Protein AF-A0A7S3JAK2-F1 (afdb_monomer_lite)

InterPro domains:
  IPR013120 Fatty acyl-CoA reductase-like, NAD-binding domain [PF07993] (62-115)
  IPR036291 NAD(P)-binding domain superfamily [SSF51735] (3-115)
  IPR051207 Mitochondrial Complex I NDUFA9 Subunit [PTHR12126] (1-115)

pLDDT: mean 93.94, std 6.15, range [53.53, 98.81]

Structure (mmCIF, N/CA/C/O backbone):
data_AF-A0A7S3JAK2-F1
#
_entry.id   AF-A0A7S3JAK2-F1
#
loop_
_atom_site.group_PDB
_atom_site.id
_atom_site.type_symbol
_atom_site.label_atom_id
_atom_site.label_alt_id
_atom_site.label_comp_id
_atom_site.label_asym_id
_atom_site.label_entity_id
_atom_site.label_seq_id
_atom_site.pdbx_PDB_ins_code
_atom_site.Cartn_x
_atom_site.Cartn_y
_atom_site.Cartn_z
_atom_site.occupancy
_atom_site.B_iso_or_equiv
_atom_site.auth_seq_id
_atom_site.auth_comp_id
_atom_site.auth_asym_id
_atom_site.auth_atom_id
_atom_site.pdbx_PDB_model_num
ATOM 1 N N . LEU A 1 1 ? -21.808 -21.302 1.554 1.00 53.53 1 LEU A N 1
ATOM 2 C CA . LEU A 1 1 ? -20.995 -20.324 0.795 1.00 53.53 1 LEU A CA 1
ATOM 3 C C . LEU A 1 1 ? -21.587 -18.944 1.064 1.00 53.53 1 LEU A C 1
ATOM 5 O O . LEU A 1 1 ? -22.550 -18.586 0.409 1.00 53.53 1 LEU A O 1
ATOM 9 N N . GLY A 1 2 ? -21.134 -18.245 2.106 1.00 77.00 2 GLY A N 1
ATOM 10 C CA . GLY A 1 2 ? -21.756 -16.980 2.547 1.00 77.00 2 GLY A CA 1
ATOM 11 C C . GLY A 1 2 ? -20.791 -16.011 3.233 1.00 77.00 2 GLY A C 1
ATOM 12 O O . GLY A 1 2 ? -21.220 -15.082 3.898 1.00 77.00 2 GLY A O 1
ATOM 13 N N . ASN A 1 3 ? -19.487 -16.251 3.108 1.00 89.94 3 ASN A N 1
ATOM 14 C CA . ASN A 1 3 ? -18.413 -15.505 3.766 1.00 89.94 3 ASN A CA 1
ATOM 15 C C . ASN A 1 3 ? -17.509 -14.763 2.766 1.00 89.94 3 ASN A C 1
ATOM 17 O O . ASN A 1 3 ? -16.431 -14.313 3.138 1.00 89.94 3 ASN A O 1
ATOM 21 N N . ILE A 1 4 ? -17.921 -14.684 1.497 1.00 92.38 4 ILE A N 1
ATOM 22 C CA . ILE A 1 4 ? -17.204 -13.978 0.434 1.00 92.38 4 ILE A CA 1
ATOM 23 C C . ILE A 1 4 ? -18.209 -13.068 -0.261 1.00 92.38 4 ILE A C 1
ATOM 25 O O . ILE A 1 4 ? -19.242 -13.536 -0.740 1.00 92.38 4 ILE A O 1
ATOM 29 N N . VAL A 1 5 ? -17.883 -11.781 -0.319 1.00 90.88 5 VAL A N 1
ATOM 30 C CA . VAL A 1 5 ? -18.645 -10.762 -1.039 1.00 90.88 5 VAL A CA 1
ATOM 31 C C . VAL A 1 5 ? -17.693 -10.104 -2.026 1.00 90.88 5 VAL A C 1
ATOM 33 O O . VAL A 1 5 ? -16.592 -9.703 -1.655 1.00 90.88 5 VAL A O 1
ATOM 36 N N . ALA A 1 6 ? -18.097 -10.035 -3.292 1.00 93.00 6 ALA A N 1
ATOM 37 C CA . ALA A 1 6 ? -17.359 -9.303 -4.310 1.00 93.00 6 ALA A CA 1
ATOM 38 C C . ALA A 1 6 ? -17.890 -7.871 -4.372 1.00 93.00 6 ALA A C 1
ATOM 40 O O . ALA A 1 6 ? -19.090 -7.660 -4.543 1.00 93.00 6 ALA A O 1
ATOM 41 N N . VAL A 1 7 ? -16.988 -6.904 -4.257 1.00 92.62 7 VAL A N 1
ATOM 42 C CA . VAL A 1 7 ? -17.299 -5.474 -4.321 1.00 92.62 7 VAL A CA 1
ATOM 43 C C . VAL A 1 7 ? -16.585 -4.914 -5.541 1.00 92.62 7 VAL A C 1
ATOM 45 O O . VAL A 1 7 ? -15.403 -5.185 -5.762 1.00 92.62 7 VAL A O 1
ATOM 48 N N . LYS A 1 8 ? -17.311 -4.172 -6.377 1.00 94.00 8 LYS A N 1
ATOM 49 C CA . LYS A 1 8 ? -16.713 -3.486 -7.522 1.00 94.00 8 LYS A CA 1
ATOM 50 C C . LYS A 1 8 ? -15.999 -2.236 -7.014 1.00 94.00 8 LYS A C 1
ATOM 52 O O . LYS A 1 8 ? -16.619 -1.434 -6.332 1.00 94.00 8 LYS A O 1
ATOM 57 N N . GLY A 1 9 ? -14.741 -2.050 -7.399 1.00 92.31 9 GLY A N 1
ATOM 58 C CA . GLY A 1 9 ? -13.936 -0.919 -6.952 1.00 92.31 9 GLY A CA 1
ATOM 59 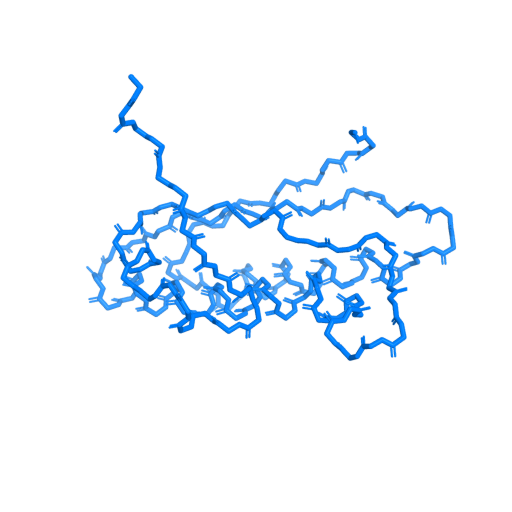C C . GLY A 1 9 ? -12.814 -0.556 -7.916 1.00 92.31 9 GLY A C 1
ATOM 60 O O . GLY A 1 9 ? -12.442 -1.354 -8.779 1.00 92.31 9 GLY A O 1
ATOM 61 N N . ASN A 1 10 ? -12.281 0.651 -7.753 1.00 93.56 10 ASN A N 1
ATOM 62 C CA . ASN A 1 10 ? -11.093 1.152 -8.429 1.00 93.56 10 ASN A CA 1
ATOM 63 C C . ASN A 1 10 ? -10.018 1.476 -7.383 1.00 93.56 10 ASN A C 1
ATOM 65 O O . ASN A 1 10 ? -10.195 2.350 -6.548 1.00 93.56 10 ASN A O 1
ATOM 69 N N . CYS A 1 11 ? -8.883 0.787 -7.437 1.00 90.25 11 CYS A N 1
ATOM 70 C CA . CYS A 1 11 ? -7.807 0.934 -6.455 1.00 90.25 11 CYS A CA 1
ATOM 71 C C . CYS A 1 11 ? -7.072 2.284 -6.500 1.00 90.25 11 CYS A C 1
ATOM 73 O O . CYS A 1 11 ? -6.278 2.562 -5.605 1.00 90.25 11 CYS A O 1
ATOM 75 N N . LEU A 1 12 ? -7.301 3.098 -7.535 1.00 93.06 12 LEU A N 1
ATOM 76 C CA . LEU A 1 12 ? -6.819 4.482 -7.616 1.00 93.06 12 LEU A CA 1
ATOM 77 C C . LEU A 1 12 ? -7.828 5.498 -7.044 1.00 93.06 12 LEU A C 1
ATOM 79 O O . LEU A 1 12 ? -7.472 6.663 -6.861 1.00 93.06 12 LEU A O 1
ATOM 83 N N . GLU A 1 13 ? -9.060 5.059 -6.779 1.00 93.94 13 GLU A N 1
ATOM 84 C CA . GLU A 1 13 ? -10.200 5.862 -6.319 1.00 93.94 13 GLU A CA 1
ATOM 85 C C . GLU A 1 13 ? -10.855 5.136 -5.132 1.00 93.94 13 GLU A C 1
ATOM 87 O O . GLU A 1 13 ? -11.849 4.413 -5.271 1.00 93.94 13 GLU A O 1
ATOM 92 N N . GLU A 1 14 ? -10.255 5.277 -3.951 1.00 88.31 14 GLU A N 1
ATOM 93 C CA . GLU A 1 14 ? -10.677 4.607 -2.717 1.00 88.31 14 GLU A CA 1
ATOM 94 C C . GLU A 1 14 ? -12.135 4.904 -2.316 1.00 88.31 14 GLU A C 1
ATOM 96 O O . GLU A 1 14 ? -12.765 4.127 -1.598 1.00 88.31 14 GLU A O 1
ATOM 101 N N . GLU A 1 15 ? -12.705 5.996 -2.823 1.00 90.62 15 GLU A N 1
ATOM 102 C CA . GLU A 1 15 ? -14.092 6.407 -2.620 1.00 90.62 15 GLU A CA 1
ATOM 103 C C . GLU A 1 15 ? -15.102 5.500 -3.331 1.00 90.62 15 GLU A C 1
ATOM 105 O O . GLU A 1 15 ? -16.307 5.647 -3.135 1.00 90.62 15 GLU A O 1
ATOM 110 N N . THR A 1 16 ? -14.636 4.559 -4.155 1.00 94.38 16 THR A N 1
ATOM 111 C CA . THR A 1 16 ? -15.502 3.594 -4.844 1.00 94.38 16 THR A CA 1
ATOM 112 C C . THR A 1 16 ? -15.963 2.431 -3.954 1.00 94.38 16 THR A C 1
ATOM 114 O O . THR A 1 16 ? -16.871 1.708 -4.357 1.00 94.38 16 THR A O 1
ATOM 117 N N . TYR A 1 17 ? -15.384 2.259 -2.756 1.00 90.56 17 TYR A N 1
ATOM 118 C CA . TYR A 1 17 ? -15.757 1.233 -1.758 1.00 90.56 17 TYR A CA 1
ATOM 119 C C . TYR A 1 17 ? -15.512 1.708 -0.302 1.00 90.56 17 TYR A C 1
ATOM 121 O O . TYR A 1 17 ? -14.780 1.078 0.473 1.00 90.56 17 TYR A O 1
ATOM 129 N N . PRO A 1 18 ? -16.070 2.869 0.095 1.00 88.94 18 PRO A N 1
ATOM 130 C CA . PRO A 1 18 ? -15.685 3.544 1.330 1.00 88.94 18 PRO A CA 1
ATOM 131 C C . PRO A 1 18 ? -16.175 2.808 2.581 1.00 88.94 18 PRO A C 1
ATOM 133 O O . PRO A 1 18 ? -15.464 2.779 3.586 1.00 88.94 18 PRO A O 1
ATOM 136 N N . GLU A 1 19 ? -17.360 2.194 2.533 1.00 92.25 19 GLU A N 1
ATOM 137 C CA . GLU A 1 19 ? -17.922 1.479 3.683 1.00 92.25 19 GLU A CA 1
ATOM 138 C C . GLU A 1 19 ? -17.169 0.171 3.926 1.00 92.25 19 GLU A C 1
ATOM 140 O O . GLU A 1 19 ? -16.760 -0.106 5.051 1.00 92.25 19 GLU A O 1
ATOM 145 N N . GLU A 1 20 ? -16.852 -0.579 2.871 1.00 92.00 20 GLU A N 1
ATOM 146 C CA . GLU A 1 20 ? -16.092 -1.823 2.976 1.00 92.00 20 GLU A CA 1
ATOM 147 C C . GLU A 1 20 ? -14.688 -1.585 3.544 1.00 92.00 20 GLU A C 1
ATOM 149 O O . GLU A 1 20 ? -14.216 -2.323 4.417 1.00 92.00 20 GLU A O 1
ATOM 154 N N . LEU A 1 21 ? -14.023 -0.515 3.096 1.00 92.50 21 LEU A N 1
ATOM 155 C CA . LEU A 1 21 ? -12.712 -0.132 3.615 1.00 92.50 21 LEU A CA 1
ATOM 156 C C . LEU A 1 21 ? -12.793 0.349 5.074 1.00 92.50 21 LEU A C 1
ATOM 158 O O . LEU A 1 21 ? -11.899 0.082 5.882 1.00 92.50 21 LEU A O 1
ATOM 162 N N . LYS A 1 22 ? -13.870 1.045 5.439 1.00 94.75 22 LYS A N 1
ATOM 163 C CA . LYS A 1 22 ? -14.089 1.548 6.797 1.00 94.75 22 LYS A CA 1
ATOM 164 C C . LYS A 1 22 ? -14.433 0.437 7.783 1.00 94.75 22 LYS A C 1
ATOM 166 O O . LYS A 1 22 ? -13.948 0.498 8.914 1.00 94.75 22 LYS A O 1
ATOM 171 N N . GLU A 1 23 ? -15.211 -0.563 7.392 1.00 92.88 23 GLU A N 1
ATOM 172 C CA . GLU A 1 23 ? -15.664 -1.639 8.281 1.00 92.88 23 GLU A CA 1
ATOM 173 C C . GLU A 1 23 ? -14.621 -2.746 8.489 1.00 92.88 23 GLU A C 1
ATOM 175 O O . GLU A 1 23 ? -14.627 -3.412 9.529 1.00 92.88 23 GLU A O 1
ATOM 180 N N . CYS A 1 24 ? -13.683 -2.934 7.554 1.00 93.62 24 CYS A N 1
ATOM 181 C CA . CYS A 1 24 ? -12.685 -3.992 7.689 1.00 93.62 24 CYS A CA 1
ATOM 182 C C . CYS A 1 24 ? -11.579 -3.665 8.716 1.00 93.62 24 CYS A C 1
ATOM 184 O O . CYS A 1 24 ? -11.095 -2.540 8.851 1.00 93.62 24 CYS A O 1
ATOM 186 N N . GLN A 1 25 ? -11.158 -4.691 9.464 1.00 96.25 25 GLN A N 1
ATOM 187 C CA . GLN A 1 25 ? -10.085 -4.603 10.472 1.00 96.25 25 GLN A CA 1
ATOM 188 C C . GLN A 1 25 ? -8.695 -4.902 9.901 1.00 96.25 25 GLN A C 1
ATOM 190 O O . GLN A 1 25 ? -7.676 -4.530 10.488 1.00 96.25 25 GLN A O 1
ATOM 195 N N . SER A 1 26 ? -8.666 -5.606 8.773 1.00 97.88 26 SER A N 1
ATOM 196 C CA . SER A 1 26 ? -7.456 -6.085 8.123 1.00 97.88 26 SER A CA 1
ATOM 197 C C . SER A 1 26 ? -7.607 -5.941 6.617 1.00 97.88 26 SER A C 1
ATOM 199 O O . SER A 1 26 ? -8.662 -6.272 6.075 1.00 97.88 26 SER A O 1
ATOM 201 N N . LEU A 1 27 ? -6.543 -5.499 5.954 1.00 97.50 27 LEU A N 1
ATOM 202 C CA . LEU A 1 27 ? -6.489 -5.334 4.508 1.00 97.50 27 LEU A CA 1
ATOM 203 C C . LEU A 1 27 ? -5.285 -6.079 3.933 1.00 97.50 27 LEU A C 1
ATOM 205 O O . LEU A 1 27 ? -4.200 -6.052 4.513 1.00 97.50 27 LEU A O 1
ATOM 209 N N . ILE A 1 28 ? -5.475 -6.714 2.775 1.00 98.44 28 ILE A N 1
ATOM 210 C CA . ILE A 1 28 ? -4.390 -7.266 1.961 1.00 98.44 28 ILE A CA 1
ATOM 211 C C . ILE A 1 28 ? -4.357 -6.491 0.646 1.00 98.44 28 ILE A C 1
ATOM 213 O O . ILE A 1 28 ? -5.293 -6.560 -0.147 1.00 98.44 28 ILE A O 1
ATOM 217 N N . HIS A 1 29 ? -3.274 -5.759 0.415 1.00 98.06 29 HIS A N 1
ATOM 218 C CA . HIS A 1 29 ? -3.019 -5.049 -0.824 1.00 98.06 29 HIS A CA 1
ATOM 219 C C . HIS A 1 29 ? -2.176 -5.928 -1.751 1.00 98.06 29 HIS A C 1
ATOM 221 O O . HIS A 1 29 ? -0.961 -6.058 -1.586 1.00 98.06 29 HIS A O 1
ATOM 227 N N . SER A 1 30 ? -2.842 -6.550 -2.721 1.00 97.19 30 SER A N 1
ATOM 228 C CA . SER A 1 30 ? -2.236 -7.407 -3.748 1.00 97.19 30 SER A CA 1
ATOM 229 C C . SER A 1 30 ? -2.249 -6.782 -5.146 1.00 97.19 30 SER A C 1
ATOM 231 O O . SER A 1 30 ? -1.944 -7.458 -6.127 1.00 97.19 30 SER A O 1
ATOM 233 N N . VAL A 1 31 ? -2.603 -5.499 -5.252 1.00 96.31 31 VAL A N 1
ATOM 234 C CA . VAL A 1 31 ? -2.619 -4.782 -6.527 1.00 96.31 31 VAL A CA 1
ATOM 235 C C . VAL A 1 31 ? -1.189 -4.443 -6.945 1.00 96.31 31 VAL A C 1
ATOM 237 O O . VAL A 1 31 ? -0.335 -4.079 -6.138 1.00 96.31 31 VAL A O 1
ATOM 240 N N . GLY A 1 32 ? -0.922 -4.600 -8.234 1.00 94.44 32 GLY A N 1
ATOM 241 C CA . GLY A 1 32 ? 0.332 -4.221 -8.856 1.00 94.44 32 GLY A CA 1
ATOM 242 C C . GLY A 1 32 ? 0.331 -4.579 -10.333 1.00 94.44 32 GLY A C 1
ATOM 243 O O . GLY A 1 32 ? -0.502 -5.359 -10.794 1.00 94.44 32 GLY A O 1
ATOM 244 N N . THR A 1 33 ? 1.277 -4.017 -11.077 1.00 94.00 33 THR A N 1
ATOM 245 C CA . THR A 1 33 ? 1.546 -4.404 -12.460 1.00 94.00 33 THR A CA 1
ATOM 246 C C . THR A 1 33 ? 2.998 -4.818 -12.631 1.00 94.00 33 THR A C 1
ATOM 248 O O . THR A 1 33 ? 3.913 -4.181 -12.103 1.00 94.00 33 THR A O 1
ATOM 251 N N . LEU A 1 34 ? 3.197 -5.893 -13.394 1.00 91.50 34 LEU A N 1
ATOM 252 C CA . LEU A 1 34 ? 4.512 -6.328 -13.854 1.00 91.50 34 LEU A CA 1
ATOM 253 C C . LEU A 1 34 ? 4.925 -5.622 -15.146 1.00 91.50 34 LEU A C 1
ATOM 255 O O . LEU A 1 34 ? 6.110 -5.426 -15.376 1.00 91.50 34 LEU A O 1
ATOM 259 N N . PHE A 1 35 ? 3.953 -5.245 -15.977 1.00 90.00 35 PHE A N 1
ATOM 260 C CA . PHE A 1 35 ? 4.182 -4.584 -17.255 1.00 90.00 35 PHE A CA 1
ATOM 261 C C . PHE A 1 35 ? 3.385 -3.291 -17.283 1.00 90.00 35 PHE A C 1
ATOM 263 O O . PHE A 1 35 ? 2.152 -3.305 -17.314 1.00 90.00 35 PHE A O 1
ATOM 270 N N . GLN A 1 36 ? 4.090 -2.167 -17.277 1.00 88.69 36 GLN A N 1
ATOM 271 C CA . GLN A 1 36 ? 3.445 -0.884 -17.500 1.00 88.69 36 GLN A CA 1
ATOM 272 C C . GLN A 1 36 ? 2.925 -0.774 -18.938 1.00 88.69 36 GLN A C 1
ATOM 274 O O . GLN A 1 36 ? 3.532 -1.278 -19.884 1.00 88.69 36 GLN A O 1
ATOM 279 N N . GLY A 1 37 ? 1.782 -0.120 -19.093 1.00 87.94 37 GLY A N 1
ATOM 280 C CA . GLY A 1 37 ? 1.203 0.249 -20.375 1.00 87.94 37 GLY A CA 1
ATOM 281 C C . GLY A 1 37 ? 1.404 1.730 -20.691 1.00 87.94 37 GLY A C 1
ATOM 282 O O . GLY A 1 37 ? 1.931 2.503 -19.900 1.00 87.94 37 GLY A O 1
ATOM 283 N N . ASN A 1 38 ? 0.899 2.153 -21.848 1.00 85.56 38 ASN A N 1
ATOM 284 C CA . ASN A 1 38 ? 1.051 3.534 -22.329 1.00 85.56 38 ASN A CA 1
ATOM 285 C C . ASN A 1 38 ? 0.038 4.519 -21.716 1.00 85.56 38 ASN A C 1
ATOM 287 O O . ASN A 1 38 ? -0.007 5.685 -22.097 1.00 85.56 38 ASN A O 1
ATOM 291 N N . LYS A 1 39 ? -0.837 4.044 -20.826 1.00 91.00 39 LYS A N 1
ATOM 292 C CA . LYS A 1 39 ? -1.868 4.862 -20.182 1.00 91.00 39 LYS A CA 1
ATOM 293 C C . LYS A 1 39 ? -1.398 5.260 -18.790 1.00 91.00 39 LYS A C 1
ATOM 295 O O . LYS A 1 39 ? -0.812 4.438 -18.094 1.00 91.00 39 LYS A O 1
ATOM 300 N N . SER A 1 40 ? -1.719 6.481 -18.369 1.00 86.94 40 SER A N 1
ATOM 301 C CA . SER A 1 40 ? -1.292 7.042 -17.077 1.00 86.94 40 SER A CA 1
ATOM 302 C C . SER A 1 40 ? -1.657 6.162 -15.877 1.00 86.94 40 SER A C 1
ATOM 304 O O . SER A 1 40 ? -0.857 6.019 -14.958 1.00 86.94 40 SER A O 1
ATOM 306 N N . TYR A 1 41 ? -2.820 5.508 -15.920 1.00 88.75 41 TYR A N 1
ATOM 307 C C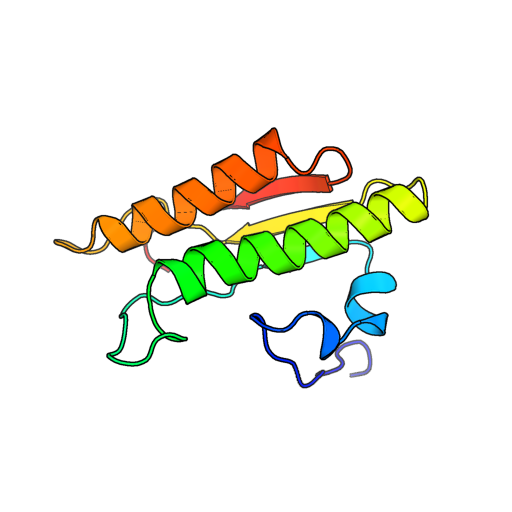A . TYR A 1 41 ? -3.283 4.600 -14.868 1.00 88.75 41 TYR A CA 1
ATOM 308 C C . TYR A 1 41 ? -2.586 3.230 -14.860 1.00 88.75 41 TYR A C 1
ATOM 310 O O . TYR A 1 41 ? -2.848 2.430 -13.975 1.00 88.75 41 TYR A O 1
ATOM 318 N N . ASN A 1 42 ? -1.738 2.916 -15.842 1.00 92.25 42 ASN A N 1
ATOM 319 C CA . ASN A 1 42 ? -1.017 1.646 -15.935 1.00 92.25 42 ASN A CA 1
ATOM 320 C C . ASN A 1 42 ? 0.495 1.892 -15.981 1.00 92.25 42 ASN A C 1
ATOM 322 O O . ASN A 1 42 ? 1.186 1.438 -16.886 1.00 92.25 42 ASN A O 1
ATOM 326 N N . THR A 1 43 ? 1.004 2.654 -15.020 1.00 95.06 43 THR A N 1
ATOM 327 C CA . THR A 1 43 ? 2.443 2.836 -14.789 1.00 95.06 43 THR A CA 1
ATOM 328 C C . THR A 1 43 ? 2.857 2.095 -13.522 1.00 95.06 43 THR A C 1
ATOM 330 O O . THR A 1 43 ? 2.004 1.746 -12.702 1.00 95.06 43 THR A O 1
ATOM 333 N N . TYR A 1 44 ? 4.157 1.860 -13.324 1.00 95.56 44 TYR A N 1
ATOM 334 C CA . TYR A 1 44 ? 4.632 1.310 -12.052 1.00 95.56 44 TYR A CA 1
ATOM 335 C C . TYR A 1 44 ? 4.316 2.225 -10.869 1.00 95.56 44 TYR A C 1
ATOM 337 O O . TYR A 1 44 ? 3.876 1.728 -9.839 1.00 95.56 44 TYR A O 1
ATOM 345 N N . ALA A 1 45 ? 4.464 3.542 -11.032 1.00 96.06 45 ALA A N 1
ATOM 346 C CA . ALA A 1 45 ? 4.069 4.506 -10.009 1.00 96.06 45 ALA A CA 1
ATOM 347 C C . ALA A 1 45 ? 2.576 4.364 -9.680 1.00 96.06 45 ALA A C 1
ATOM 349 O O . ALA A 1 45 ? 2.236 4.049 -8.546 1.00 96.06 45 ALA A O 1
ATOM 350 N N . ALA A 1 46 ? 1.701 4.438 -10.687 1.00 96.62 46 ALA A N 1
ATOM 351 C CA . ALA A 1 46 ? 0.263 4.322 -10.466 1.00 96.62 46 ALA A CA 1
ATOM 352 C C . ALA A 1 46 ? -0.105 3.000 -9.776 1.00 96.62 46 ALA A C 1
ATOM 354 O O . ALA A 1 46 ? -0.763 2.999 -8.743 1.00 96.62 46 ALA A O 1
ATOM 355 N N . MET A 1 47 ? 0.339 1.865 -10.321 1.00 96.81 47 MET A N 1
ATOM 356 C CA . MET A 1 47 ? -0.179 0.557 -9.913 1.00 96.81 47 MET A CA 1
ATOM 357 C C . MET A 1 47 ? 0.548 -0.084 -8.734 1.00 96.81 47 MET A C 1
ATOM 359 O O . MET A 1 47 ? -0.087 -0.852 -8.015 1.00 96.81 47 MET A O 1
ATOM 363 N N . ASN A 1 48 ? 1.845 0.178 -8.551 1.00 97.25 48 ASN A N 1
ATOM 364 C CA . ASN A 1 48 ? 2.646 -0.423 -7.479 1.00 97.25 48 ASN A CA 1
ATOM 365 C C . ASN A 1 48 ? 2.912 0.543 -6.317 1.00 97.25 48 ASN A C 1
ATOM 367 O O . ASN A 1 48 ? 3.273 0.071 -5.239 1.00 97.25 48 ASN A O 1
ATOM 371 N N . THR A 1 49 ? 2.762 1.856 -6.533 1.00 98.06 49 THR A N 1
ATOM 372 C CA . THR A 1 49 ? 2.947 2.883 -5.500 1.00 98.06 49 THR A CA 1
ATOM 373 C C . THR A 1 49 ? 1.619 3.530 -5.116 1.00 98.06 49 THR A C 1
ATOM 375 O O . THR A 1 49 ? 1.158 3.342 -3.991 1.00 98.06 49 THR A O 1
ATOM 378 N N . ASP A 1 50 ? 0.981 4.251 -6.037 1.00 97.94 50 ASP A N 1
ATOM 379 C CA . ASP A 1 50 ? -0.116 5.170 -5.721 1.00 97.94 50 ASP A CA 1
ATOM 380 C C . ASP A 1 50 ? -1.352 4.440 -5.190 1.00 97.94 50 ASP A C 1
ATOM 382 O O . ASP A 1 50 ? -1.949 4.881 -4.210 1.00 97.94 50 ASP A O 1
ATOM 386 N N . THR A 1 51 ? -1.712 3.294 -5.775 1.00 97.81 51 THR A N 1
ATOM 387 C CA . THR A 1 51 ? -2.816 2.450 -5.278 1.00 97.81 51 THR A CA 1
ATOM 388 C C . THR A 1 51 ? -2.606 2.023 -3.824 1.00 97.81 51 THR A C 1
ATOM 390 O O . THR A 1 51 ? -3.540 2.053 -3.022 1.00 97.81 51 THR A O 1
ATOM 393 N N . CYS A 1 52 ? -1.383 1.633 -3.459 1.00 98.38 52 CYS A N 1
ATOM 394 C CA . CYS A 1 52 ? -1.047 1.210 -2.104 1.00 98.38 52 CYS A CA 1
ATOM 395 C C . CYS A 1 52 ? -1.078 2.401 -1.146 1.00 98.38 52 CYS A C 1
ATOM 397 O O . CYS A 1 52 ? -1.714 2.323 -0.097 1.00 98.38 52 CYS A O 1
ATOM 399 N N . VAL A 1 53 ? -0.440 3.511 -1.527 1.00 98.44 53 VAL A N 1
ATOM 400 C CA . VAL A 1 53 ? -0.357 4.740 -0.726 1.00 98.44 53 VAL A CA 1
ATOM 401 C C . VAL A 1 53 ? -1.744 5.319 -0.452 1.00 98.44 53 VAL A C 1
ATOM 403 O O . VAL A 1 53 ? -2.059 5.619 0.698 1.00 98.44 53 VAL A O 1
ATOM 406 N N . LYS A 1 54 ? -2.604 5.428 -1.470 1.00 97.44 54 LYS A N 1
ATOM 407 C CA . LYS A 1 54 ? -3.967 5.969 -1.336 1.00 97.44 54 LYS A CA 1
ATOM 408 C C . LYS A 1 54 ? -4.820 5.135 -0.387 1.00 97.44 54 LYS A C 1
ATOM 410 O O . LYS A 1 54 ? -5.355 5.655 0.593 1.00 97.44 54 LYS A O 1
ATOM 415 N N . ILE A 1 55 ? -4.869 3.821 -0.614 1.00 97.50 55 ILE A N 1
ATOM 416 C CA . ILE A 1 55 ? -5.630 2.905 0.243 1.00 97.50 55 ILE A CA 1
ATOM 417 C C . ILE A 1 55 ? -5.078 2.921 1.673 1.00 97.50 55 ILE A C 1
ATOM 419 O O . ILE A 1 55 ? -5.857 2.984 2.623 1.00 97.50 55 ILE A O 1
ATOM 423 N N . ALA A 1 56 ? -3.755 2.893 1.847 1.00 98.12 56 ALA A N 1
ATOM 424 C CA . ALA A 1 56 ? -3.130 2.926 3.164 1.00 98.12 56 ALA A CA 1
ATOM 425 C C . ALA A 1 56 ? -3.401 4.237 3.907 1.00 98.12 56 ALA A C 1
ATOM 427 O O . ALA A 1 56 ? -3.737 4.193 5.087 1.00 98.12 56 ALA A O 1
ATOM 428 N N . THR A 1 57 ? -3.345 5.377 3.213 1.00 97.81 57 THR A N 1
ATOM 429 C CA . THR A 1 57 ? -3.684 6.694 3.773 1.00 97.81 57 THR A CA 1
ATOM 430 C C . THR A 1 57 ? -5.096 6.669 4.342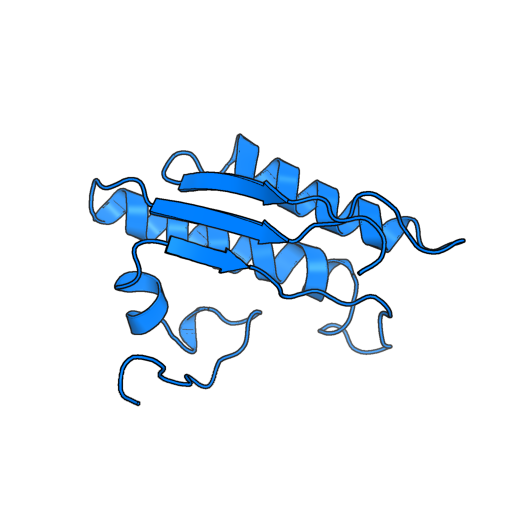 1.00 97.81 57 THR A C 1
ATOM 432 O O . THR A 1 57 ? -5.295 6.910 5.535 1.00 97.81 57 THR A O 1
ATOM 435 N N . LYS A 1 58 ? -6.077 6.268 3.526 1.00 97.44 58 LYS A N 1
ATOM 436 C CA . LYS A 1 58 ? -7.477 6.218 3.951 1.00 97.44 58 LYS A CA 1
ATOM 437 C C . LYS A 1 58 ? -7.714 5.219 5.081 1.00 97.44 58 LYS A C 1
ATOM 439 O O . LYS A 1 58 ? -8.436 5.494 6.039 1.00 97.44 58 LYS A O 1
ATOM 444 N N . PHE A 1 59 ? -7.080 4.054 5.004 1.00 97.69 59 PHE A N 1
ATOM 445 C CA . PHE A 1 59 ? -7.215 3.025 6.025 1.00 97.69 59 PHE A CA 1
ATOM 446 C C . PHE A 1 59 ? -6.577 3.441 7.359 1.00 97.69 59 PHE A C 1
ATOM 448 O O . PHE A 1 59 ? -7.138 3.160 8.421 1.00 97.69 59 PHE A O 1
ATOM 455 N N . ASN A 1 60 ? -5.455 4.164 7.313 1.00 98.19 60 ASN A N 1
ATOM 456 C CA . ASN A 1 60 ? -4.798 4.764 8.472 1.00 98.19 60 ASN A CA 1
ATOM 457 C C . ASN A 1 60 ? -5.678 5.849 9.117 1.00 98.19 60 ASN A C 1
ATOM 459 O O . ASN A 1 60 ? -5.814 5.872 10.340 1.00 98.19 60 ASN A O 1
ATOM 463 N N . GLU A 1 61 ? -6.355 6.686 8.320 1.00 97.50 61 GLU A N 1
ATOM 464 C CA . GLU A 1 61 ? -7.354 7.646 8.819 1.00 97.50 61 GLU A CA 1
ATOM 465 C C . GLU A 1 61 ? -8.503 6.948 9.559 1.00 97.50 61 GLU A C 1
ATOM 467 O O . GLU A 1 61 ? -8.892 7.370 10.651 1.00 97.50 61 GLU A O 1
ATOM 472 N N . TYR A 1 62 ? -9.034 5.851 9.011 1.00 97.38 62 TYR A N 1
ATOM 473 C CA . TYR A 1 62 ? -10.092 5.085 9.676 1.00 97.38 62 TYR A CA 1
ATOM 474 C C . TYR A 1 62 ? -9.606 4.386 10.948 1.00 97.38 62 TYR A C 1
ATOM 476 O O . TYR A 1 62 ? -10.333 4.347 11.947 1.00 97.38 62 TYR A O 1
ATOM 484 N N . ALA A 1 63 ? -8.379 3.861 10.948 1.00 97.75 63 ALA A N 1
ATOM 485 C CA . ALA A 1 63 ? -7.747 3.310 12.142 1.00 97.75 63 ALA A CA 1
ATOM 486 C C . ALA A 1 63 ? -7.647 4.380 13.243 1.00 97.75 63 ALA A C 1
ATOM 488 O O . ALA A 1 63 ? -8.156 4.169 14.349 1.00 97.75 63 ALA A O 1
ATOM 489 N N . LYS A 1 64 ? -7.128 5.568 12.898 1.00 97.81 64 LYS A N 1
ATOM 490 C CA . LYS A 1 64 ? -7.042 6.742 13.780 1.00 97.81 64 LYS A CA 1
ATOM 491 C C . LYS A 1 64 ? -8.393 7.133 14.364 1.00 97.81 64 LYS A C 1
ATOM 493 O O . LYS A 1 64 ? -8.539 7.199 15.581 1.00 97.81 64 LYS A O 1
ATOM 498 N N . ALA A 1 65 ? -9.390 7.348 13.505 1.00 97.06 65 ALA A N 1
ATOM 499 C CA . ALA A 1 65 ? -10.723 7.793 13.908 1.00 97.06 65 ALA A CA 1
ATOM 500 C C . ALA A 1 65 ? -11.431 6.782 14.824 1.00 97.06 65 ALA A C 1
ATOM 502 O O . ALA A 1 65 ? -12.185 7.168 15.713 1.00 97.06 65 ALA A O 1
ATOM 503 N N . SER A 1 66 ? -11.173 5.486 14.631 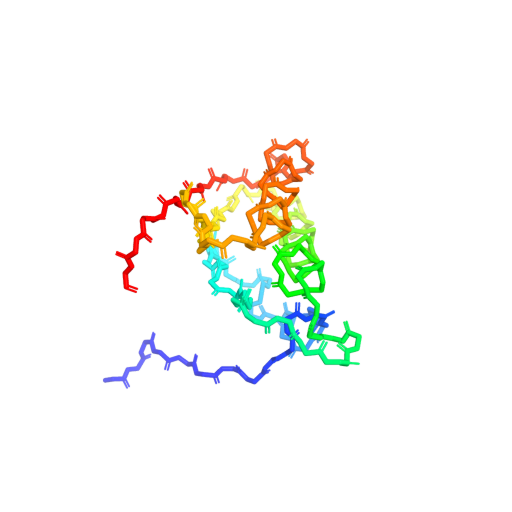1.00 95.88 66 SER A N 1
ATOM 504 C CA . SER A 1 66 ? -11.739 4.425 15.472 1.00 95.88 66 SER A CA 1
ATOM 505 C C . SER A 1 66 ? -10.985 4.191 16.787 1.00 95.88 66 SER A C 1
ATOM 507 O O . SER A 1 66 ? -11.469 3.432 17.628 1.00 95.88 66 SER A O 1
ATOM 509 N N . GLY A 1 67 ? -9.798 4.786 16.960 1.00 96.25 67 GLY A N 1
ATOM 510 C CA . GLY A 1 67 ? -8.904 4.521 18.092 1.00 96.25 67 GLY A CA 1
ATOM 511 C C . GLY A 1 67 ? -8.356 3.088 18.131 1.00 96.25 67 GLY A C 1
ATOM 512 O O . GLY A 1 67 ? -7.868 2.645 19.169 1.00 96.25 67 GLY A O 1
ATOM 513 N N . LYS A 1 68 ? -8.460 2.338 17.026 1.00 95.62 68 LYS A N 1
ATOM 514 C CA . LYS A 1 68 ? -8.040 0.936 16.925 1.00 95.62 68 LYS A CA 1
ATOM 515 C C . LYS A 1 68 ? -7.022 0.778 15.806 1.00 95.62 68 LYS A C 1
ATOM 517 O O . LYS A 1 68 ? -7.306 1.113 14.658 1.00 95.62 68 LYS A O 1
ATOM 522 N N . GLN A 1 69 ? -5.867 0.204 16.139 1.00 96.56 69 GLN A N 1
ATOM 523 C CA . GLN A 1 69 ? -4.872 -0.191 15.143 1.00 96.56 69 GLN A CA 1
ATOM 524 C C . GLN A 1 69 ? -5.472 -1.241 14.192 1.00 96.56 69 GLN A C 1
ATOM 526 O O . GLN A 1 69 ? -6.173 -2.152 14.642 1.00 96.56 69 GLN A O 1
ATOM 531 N N . ARG A 1 70 ? -5.193 -1.128 12.890 1.00 98.31 70 ARG A N 1
ATOM 532 C CA . ARG A 1 70 ? -5.665 -2.070 11.857 1.00 98.31 70 ARG A CA 1
ATOM 533 C C . ARG A 1 70 ? -4.502 -2.773 11.176 1.00 98.31 70 ARG A C 1
ATOM 535 O O . ARG A 1 70 ? -3.419 -2.208 11.096 1.00 98.31 70 ARG A O 1
ATOM 542 N N . ASN A 1 71 ? -4.705 -3.988 10.677 1.00 98.69 71 ASN A N 1
ATOM 543 C CA . ASN A 1 71 ? -3.631 -4.731 10.012 1.00 98.69 71 ASN A CA 1
ATOM 544 C C . ASN A 1 71 ? -3.593 -4.402 8.521 1.00 98.69 71 ASN A C 1
ATOM 546 O O . ASN A 1 71 ? -4.626 -4.430 7.854 1.00 98.69 71 ASN A O 1
ATOM 550 N N . PHE A 1 72 ? -2.406 -4.154 7.984 1.00 98.75 72 PHE A N 1
ATOM 551 C CA . PHE A 1 72 ? -2.209 -3.917 6.560 1.00 98.75 72 PHE A CA 1
ATOM 552 C C . PHE A 1 72 ? -1.116 -4.842 6.045 1.00 98.75 72 PHE A C 1
ATOM 554 O O . PHE A 1 72 ? 0.029 -4.764 6.483 1.00 98.75 72 PHE A O 1
ATOM 561 N N . VAL A 1 73 ? -1.466 -5.724 5.115 1.00 98.81 73 VAL A N 1
ATOM 562 C CA . VAL A 1 73 ? -0.519 -6.616 4.449 1.00 98.81 73 VAL A CA 1
ATOM 563 C C . VAL A 1 73 ? -0.276 -6.101 3.039 1.00 98.81 73 VAL A C 1
ATOM 565 O O . VAL A 1 73 ? -1.209 -6.033 2.246 1.00 98.81 73 VAL A O 1
ATOM 568 N N . MET A 1 74 ? 0.970 -5.786 2.700 1.00 98.62 74 MET A N 1
ATOM 569 C CA . MET A 1 74 ? 1.373 -5.479 1.329 1.00 98.62 74 MET A CA 1
ATOM 570 C C . MET A 1 74 ? 2.042 -6.694 0.688 1.00 98.62 74 MET A C 1
ATOM 572 O O . MET A 1 74 ? 2.975 -7.269 1.256 1.00 98.62 74 MET A O 1
ATOM 576 N N . ILE A 1 75 ? 1.614 -7.040 -0.529 1.00 97.94 75 ILE A N 1
ATOM 577 C CA . ILE A 1 75 ? 2.317 -8.002 -1.381 1.00 97.94 75 ILE A CA 1
ATOM 578 C C . ILE A 1 75 ? 3.306 -7.248 -2.279 1.00 97.94 75 ILE A C 1
ATOM 580 O O . ILE A 1 75 ? 2.962 -6.650 -3.305 1.00 97.94 75 ILE A O 1
ATOM 584 N N . SER A 1 76 ? 4.566 -7.266 -1.862 1.00 97.25 76 SER A N 1
ATOM 585 C CA . SER A 1 76 ? 5.678 -6.670 -2.589 1.00 97.25 76 SER A CA 1
ATOM 586 C C . SER A 1 76 ? 6.362 -7.706 -3.500 1.00 97.25 76 SER A C 1
ATOM 588 O O . SER A 1 76 ? 5.709 -8.594 -4.040 1.00 97.25 76 SER A O 1
ATOM 590 N N . SER A 1 77 ? 7.667 -7.573 -3.728 1.00 95.19 77 SER A N 1
ATOM 591 C CA . SER A 1 77 ? 8.505 -8.493 -4.488 1.00 95.19 77 SER A CA 1
ATOM 592 C C . SER A 1 77 ? 9.920 -8.483 -3.923 1.00 95.19 77 SER A C 1
ATOM 594 O O . SER A 1 77 ? 10.454 -7.419 -3.594 1.00 95.19 77 SER A O 1
ATOM 596 N N . GLU A 1 78 ? 10.543 -9.652 -3.823 1.00 93.31 78 GLU A N 1
ATOM 597 C CA . GLU A 1 78 ? 11.955 -9.770 -3.452 1.00 93.31 78 GLU A CA 1
ATOM 598 C C . GLU A 1 78 ? 12.861 -9.366 -4.617 1.00 93.31 78 GLU A C 1
ATOM 600 O O . GLU A 1 78 ? 13.866 -8.685 -4.426 1.00 93.31 78 GLU A O 1
ATOM 605 N N . LYS A 1 79 ? 12.479 -9.746 -5.844 1.00 87.19 79 LYS A N 1
ATOM 606 C CA . LYS A 1 79 ? 13.260 -9.506 -7.064 1.00 87.19 79 LYS A CA 1
ATOM 607 C C . LYS A 1 79 ? 12.408 -8.892 -8.169 1.00 87.19 79 LYS A C 1
ATOM 609 O O . LYS A 1 79 ? 11.189 -9.059 -8.196 1.00 87.19 79 LYS A O 1
ATOM 614 N N . ALA A 1 80 ? 13.069 -8.196 -9.087 1.00 82.06 80 ALA A N 1
ATOM 615 C CA . ALA A 1 80 ? 12.496 -7.804 -10.368 1.00 82.06 80 ALA A CA 1
ATOM 616 C C . ALA A 1 80 ? 12.809 -8.876 -11.423 1.00 82.06 80 ALA A C 1
ATOM 618 O O . ALA A 1 80 ? 13.848 -9.540 -11.324 1.00 82.06 80 ALA A O 1
ATOM 619 N N . PRO A 1 81 ? 11.990 -9.004 -12.477 1.00 80.56 81 PRO A N 1
ATOM 620 C CA . PRO A 1 81 ? 12.465 -9.578 -13.728 1.00 80.56 81 PRO A CA 1
ATOM 621 C C . PRO A 1 81 ? 13.675 -8.790 -14.264 1.00 80.56 81 PRO A C 1
ATOM 623 O O . PRO A 1 81 ? 13.803 -7.593 -13.977 1.00 80.56 81 PRO A O 1
ATOM 626 N N . PRO A 1 82 ? 14.555 -9.422 -15.063 1.00 84.56 82 PRO A N 1
ATOM 627 C CA . PRO A 1 82 ? 15.667 -8.725 -15.700 1.00 84.56 82 PRO A CA 1
ATOM 628 C C . PRO A 1 82 ? 15.209 -7.437 -16.403 1.00 84.56 82 PRO A C 1
ATOM 630 O O . PRO A 1 82 ? 14.195 -7.436 -17.097 1.00 84.56 82 PRO A O 1
ATOM 633 N N . PHE A 1 83 ? 15.974 -6.356 -16.226 1.00 82.31 83 PHE A N 1
ATOM 634 C CA . PHE A 1 83 ? 15.755 -5.031 -16.833 1.00 82.31 83 PHE A CA 1
ATOM 635 C C . PHE A 1 83 ? 14.539 -4.224 -16.334 1.00 82.31 83 PHE A C 1
ATOM 637 O O . PHE A 1 83 ? 14.314 -3.125 -16.833 1.00 82.31 83 PHE A O 1
ATOM 644 N N . LEU A 1 84 ? 13.795 -4.689 -15.322 1.00 88.06 84 LEU A N 1
ATOM 645 C CA . LEU A 1 84 ? 12.638 -3.974 -14.759 1.00 88.06 84 LEU A CA 1
ATOM 646 C C . LEU A 1 84 ? 12.919 -3.414 -13.356 1.00 88.06 84 LEU A C 1
ATOM 648 O O . LEU A 1 84 ? 12.206 -3.705 -12.400 1.00 88.06 84 LEU A O 1
ATOM 652 N N . ASN A 1 85 ? 13.962 -2.596 -13.205 1.00 87.69 85 ASN A N 1
ATOM 653 C CA . ASN A 1 85 ? 14.341 -2.059 -11.887 1.00 87.69 85 ASN A CA 1
ATOM 654 C C . ASN A 1 85 ? 13.232 -1.198 -11.254 1.00 87.69 85 ASN A C 1
ATOM 656 O O . ASN A 1 85 ? 12.958 -1.321 -10.061 1.00 87.69 85 ASN A O 1
ATOM 660 N N . GLU A 1 86 ? 12.536 -0.391 -12.060 1.00 91.25 86 GLU A N 1
ATOM 661 C CA . GLU A 1 86 ? 11.443 0.484 -11.607 1.00 91.25 86 GLU A CA 1
ATOM 662 C C . GLU A 1 86 ? 10.265 -0.284 -10.984 1.00 91.25 86 GLU A C 1
ATOM 664 O O . GLU A 1 86 ? 9.580 0.237 -10.101 1.00 91.25 86 GLU A O 1
ATOM 669 N N . TYR A 1 87 ? 10.058 -1.547 -11.372 1.00 92.50 87 TYR A N 1
ATOM 670 C CA . TYR A 1 87 ? 9.038 -2.408 -10.773 1.00 92.50 87 TYR A CA 1
ATOM 671 C C . TYR A 1 87 ? 9.311 -2.662 -9.281 1.00 92.50 87 TYR A C 1
ATOM 673 O O . TYR A 1 87 ? 8.400 -2.556 -8.461 1.00 92.50 87 TYR A O 1
ATOM 681 N N . VAL A 1 88 ? 10.560 -2.958 -8.902 1.00 93.62 88 VAL A N 1
ATOM 682 C CA . VAL A 1 88 ? 10.910 -3.136 -7.481 1.00 93.62 88 VAL A CA 1
ATOM 683 C C . VAL A 1 88 ? 10.987 -1.789 -6.779 1.00 93.62 88 VAL A C 1
ATOM 685 O O . VAL A 1 88 ? 10.467 -1.671 -5.675 1.00 93.62 88 VAL A O 1
ATOM 688 N N . THR A 1 89 ? 11.574 -0.767 -7.408 1.00 95.62 89 THR A N 1
ATOM 689 C CA . THR A 1 89 ? 11.684 0.565 -6.796 1.00 95.62 89 THR A CA 1
ATOM 690 C C . THR A 1 89 ? 10.315 1.137 -6.427 1.00 95.62 89 THR A C 1
ATOM 692 O O . THR A 1 89 ? 10.138 1.587 -5.301 1.00 95.62 89 THR A O 1
ATOM 695 N N . SER A 1 90 ? 9.321 1.052 -7.316 1.00 97.19 90 SER A N 1
ATOM 696 C CA . SER A 1 90 ? 7.950 1.513 -7.033 1.00 97.19 90 SER A CA 1
ATOM 697 C C . SER A 1 90 ? 7.307 0.784 -5.848 1.00 97.19 90 SER A C 1
ATOM 699 O O . SER A 1 90 ? 6.689 1.419 -4.991 1.00 97.19 90 SER A O 1
ATOM 701 N N . LYS A 1 91 ? 7.516 -0.534 -5.733 1.00 97.56 91 LYS A N 1
ATOM 702 C CA . LYS A 1 91 ? 7.075 -1.300 -4.561 1.00 97.56 91 LYS A CA 1
ATOM 703 C C . LYS A 1 91 ? 7.813 -0.881 -3.284 1.00 97.56 91 LYS A C 1
ATOM 705 O O . LYS A 1 91 ? 7.177 -0.751 -2.247 1.00 97.56 91 LYS A O 1
ATOM 710 N N . ARG A 1 92 ? 9.121 -0.609 -3.347 1.00 97.94 92 ARG A N 1
ATOM 711 C CA . ARG A 1 92 ? 9.893 -0.132 -2.183 1.00 97.94 92 ARG A CA 1
ATOM 712 C C . ARG A 1 92 ? 9.432 1.243 -1.698 1.00 97.94 92 ARG A C 1
ATOM 714 O O . ARG A 1 92 ? 9.316 1.428 -0.498 1.00 97.94 92 ARG A O 1
ATOM 721 N N . ILE A 1 93 ? 9.060 2.148 -2.604 1.00 98.50 93 ILE A N 1
ATOM 722 C CA . ILE A 1 93 ? 8.480 3.450 -2.229 1.00 98.50 93 ILE A CA 1
ATOM 723 C C . ILE A 1 93 ? 7.188 3.265 -1.417 1.00 98.50 93 ILE A C 1
ATOM 725 O O . ILE A 1 93 ? 7.007 3.915 -0.390 1.00 98.50 93 ILE A O 1
ATOM 729 N N . ALA A 1 94 ? 6.298 2.359 -1.838 1.00 98.62 94 ALA A N 1
ATOM 730 C CA . ALA A 1 94 ? 5.083 2.062 -1.076 1.00 98.62 94 ALA A CA 1
ATOM 731 C C . ALA A 1 94 ? 5.381 1.402 0.281 1.00 98.62 94 ALA A C 1
ATOM 733 O O . ALA A 1 94 ? 4.722 1.719 1.267 1.00 98.62 94 ALA A O 1
ATOM 734 N N . GLU A 1 95 ? 6.380 0.520 0.357 1.00 98.75 95 GLU A N 1
ATOM 735 C CA . GLU A 1 95 ? 6.819 -0.063 1.631 1.00 98.75 95 GLU A CA 1
ATOM 736 C C . GLU A 1 95 ? 7.317 0.998 2.610 1.00 98.75 95 GLU A C 1
ATOM 738 O O . GLU A 1 95 ? 6.897 1.001 3.766 1.00 98.75 95 GLU A O 1
ATOM 743 N N . ASP A 1 96 ? 8.171 1.907 2.143 1.00 98.75 96 ASP A N 1
ATOM 744 C CA . ASP A 1 96 ? 8.710 2.985 2.967 1.00 98.75 96 ASP A CA 1
ATOM 745 C C . ASP A 1 96 ? 7.585 3.905 3.453 1.00 98.75 96 ASP A C 1
ATOM 747 O O . ASP A 1 96 ? 7.549 4.256 4.631 1.00 98.75 96 ASP A O 1
ATOM 751 N N . PHE A 1 97 ? 6.615 4.236 2.59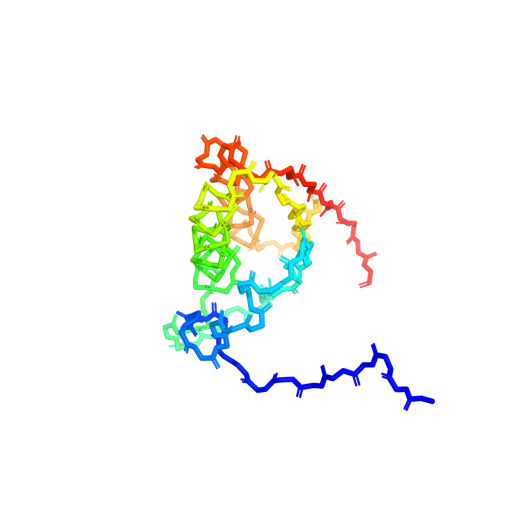5 1.00 98.81 97 PHE A N 1
ATOM 752 C CA . PHE A 1 97 ? 5.435 4.999 3.004 1.00 98.81 97 PHE A CA 1
ATOM 753 C C . PHE A 1 97 ? 4.638 4.283 4.104 1.00 98.81 97 PHE A C 1
ATOM 755 O O . PHE A 1 97 ? 4.297 4.883 5.120 1.00 98.81 97 PHE A O 1
ATOM 762 N N . LEU A 1 98 ? 4.359 2.986 3.936 1.00 98.81 98 LEU A N 1
ATOM 763 C CA . LEU A 1 98 ? 3.618 2.211 4.932 1.00 98.81 98 LEU A CA 1
ATOM 764 C C . LEU A 1 98 ? 4.332 2.193 6.288 1.00 98.81 98 LEU A C 1
ATOM 766 O O . LEU A 1 98 ? 3.691 2.352 7.323 1.00 98.81 98 LEU A O 1
ATOM 770 N N . LEU A 1 99 ? 5.647 1.982 6.288 1.00 98.62 99 LEU A N 1
ATOM 771 C CA . LEU A 1 99 ? 6.427 1.854 7.518 1.00 98.62 99 LEU A CA 1
ATOM 772 C C . LEU A 1 99 ? 6.618 3.187 8.247 1.00 98.62 99 LEU A C 1
ATOM 774 O O . LEU A 1 99 ? 6.687 3.185 9.474 1.00 98.62 99 LEU A O 1
ATOM 778 N N . ASN A 1 100 ? 6.711 4.296 7.510 1.00 98.56 100 ASN A N 1
ATOM 779 C CA . ASN A 1 100 ? 7.070 5.594 8.081 1.00 98.56 100 ASN A CA 1
ATOM 780 C C . ASN A 1 100 ? 5.868 6.526 8.296 1.00 98.56 100 ASN A C 1
ATOM 782 O O . ASN A 1 100 ? 5.883 7.308 9.240 1.00 98.56 100 ASN A O 1
ATOM 786 N N . GLU A 1 101 ? 4.816 6.425 7.478 1.00 98.50 101 GLU A N 1
ATOM 787 C CA . GLU A 1 101 ? 3.707 7.397 7.466 1.00 98.50 101 GLU A CA 1
ATOM 788 C C . GLU A 1 101 ? 2.380 6.825 8.004 1.00 98.50 101 GLU A C 1
ATOM 790 O O . GLU A 1 101 ? 1.444 7.569 8.303 1.00 98.50 101 GLU A O 1
ATOM 795 N N . CYS A 1 102 ? 2.262 5.500 8.157 1.00 98.31 102 CYS A N 1
ATOM 796 C CA . CYS A 1 102 ? 1.020 4.842 8.585 1.00 98.31 102 CYS A CA 1
ATOM 797 C C . CYS A 1 102 ? 1.059 4.370 10.050 1.00 98.31 102 CYS A C 1
ATOM 799 O O . CYS A 1 102 ? 0.894 3.185 10.342 1.00 98.31 102 CYS A O 1
ATOM 801 N N . GLU A 1 103 ? 1.239 5.304 10.988 1.00 98.00 103 GLU A N 1
ATOM 802 C CA . GLU A 1 103 ? 1.421 5.033 12.430 1.00 98.00 103 GLU A CA 1
ATOM 803 C C . GLU A 1 103 ? 0.278 4.245 13.109 1.00 98.00 103 GLU A C 1
ATOM 805 O O . GLU A 1 103 ? 0.485 3.578 14.127 1.00 98.00 103 GLU A O 1
ATOM 810 N N . HIS A 1 104 ? -0.939 4.286 12.558 1.00 98.44 104 HIS A N 1
ATOM 811 C CA . HIS A 1 104 ? -2.102 3.571 13.093 1.00 98.44 104 HIS A CA 1
ATOM 812 C C . HIS A 1 104 ? -2.346 2.225 12.407 1.00 98.44 104 HIS A C 1
ATOM 814 O O . HIS A 1 104 ? -3.325 1.535 12.716 1.00 98.44 104 HIS A O 1
ATOM 820 N N . LEU A 1 105 ? -1.454 1.820 11.504 1.00 98.62 105 LEU A N 1
ATOM 821 C CA . LEU A 1 105 ? -1.477 0.510 10.877 1.00 98.62 105 LEU A CA 1
ATOM 822 C C . LEU A 1 105 ? -0.422 -0.400 11.505 1.00 98.62 105 LEU A C 1
ATOM 824 O O . LEU A 1 105 ? 0.689 -0.000 11.840 1.00 98.62 105 LEU A O 1
ATOM 828 N N . ARG A 1 106 ? -0.774 -1.674 11.655 1.00 98.56 106 ARG A N 1
ATOM 829 C CA . ARG A 1 106 ? 0.184 -2.754 11.848 1.00 98.56 106 ARG A CA 1
ATOM 830 C C . ARG A 1 106 ? 0.540 -3.298 10.476 1.00 98.56 106 ARG A C 1
ATOM 832 O O . ARG A 1 106 ? -0.235 -4.045 9.877 1.00 98.56 106 ARG A O 1
ATOM 839 N N . VAL A 1 107 ? 1.692 -2.875 9.980 1.00 98.69 107 VAL A N 1
ATOM 840 C CA . VAL A 1 107 ? 2.140 -3.182 8.625 1.00 98.69 107 VAL A CA 1
ATOM 841 C C . VAL A 1 107 ? 2.881 -4.517 8.589 1.00 98.69 107 VAL A C 1
ATOM 843 O O . VAL A 1 107 ? 3.766 -4.785 9.400 1.00 98.69 107 VAL A O 1
ATOM 846 N N . HIS A 1 108 ? 2.538 -5.339 7.603 1.00 98.62 108 HIS A N 1
ATOM 847 C CA . HIS A 1 108 ? 3.245 -6.557 7.234 1.00 98.62 108 HIS A CA 1
ATOM 848 C C . HIS A 1 108 ? 3.595 -6.492 5.749 1.00 98.62 108 HIS A C 1
ATOM 850 O O . HIS A 1 108 ? 2.715 -6.356 4.903 1.00 98.62 108 HIS A O 1
ATOM 856 N N . ILE A 1 109 ? 4.876 -6.616 5.415 1.00 98.62 109 ILE A N 1
ATOM 857 C CA . ILE A 1 109 ? 5.332 -6.623 4.025 1.00 98.62 109 ILE A CA 1
ATOM 858 C C . ILE A 1 109 ? 5.781 -8.037 3.685 1.00 98.62 109 ILE A C 1
ATOM 860 O O . ILE A 1 109 ? 6.741 -8.548 4.262 1.00 98.62 109 ILE A O 1
ATOM 864 N N . LEU A 1 110 ? 5.096 -8.663 2.730 1.00 98.12 110 LEU A N 1
ATOM 865 C CA . LEU A 1 110 ? 5.523 -9.932 2.158 1.00 98.12 110 LEU A CA 1
ATOM 866 C C . LEU A 1 110 ? 6.293 -9.658 0.866 1.00 98.12 110 LEU A C 1
ATOM 868 O O . LEU A 1 110 ? 5.761 -9.042 -0.056 1.00 98.12 110 LEU A O 1
ATOM 872 N N . ARG A 1 111 ? 7.537 -10.136 0.784 1.00 97.06 111 ARG A N 1
ATOM 873 C CA . ARG A 1 111 ? 8.386 -10.056 -0.415 1.00 97.06 111 ARG A CA 1
ATOM 874 C C . ARG A 1 111 ? 8.546 -11.450 -1.021 1.00 97.06 111 ARG A C 1
ATOM 876 O O . ARG A 1 111 ? 9.538 -12.124 -0.757 1.00 97.06 111 ARG A O 1
ATOM 883 N N . PRO A 1 112 ? 7.553 -11.938 -1.776 1.00 94.06 112 PRO A N 1
ATOM 884 C CA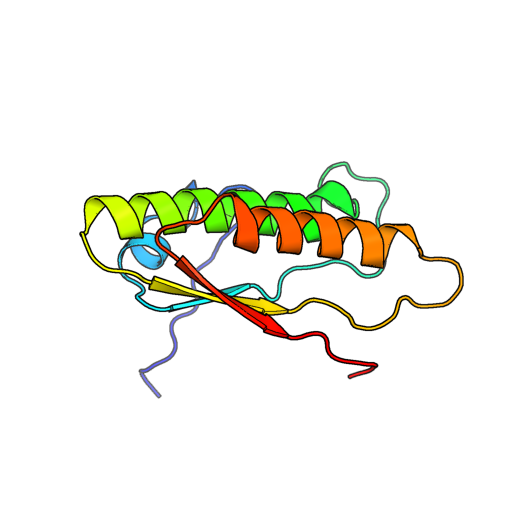 . PRO A 1 112 ? 7.689 -13.213 -2.457 1.00 94.06 112 PRO A CA 1
ATOM 885 C C . PRO A 1 112 ? 8.807 -13.169 -3.507 1.00 94.06 112 PRO A C 1
ATOM 887 O O . PRO A 1 112 ? 9.135 -12.112 -4.054 1.00 94.06 112 PRO A O 1
ATOM 890 N N . GLY A 1 113 ? 9.379 -14.340 -3.794 1.00 88.94 113 GLY A N 1
ATOM 891 C CA . GLY A 1 113 ? 10.173 -14.562 -5.001 1.00 88.94 113 GLY A CA 1
ATOM 892 C C . GLY A 1 113 ? 9.269 -14.674 -6.234 1.00 88.94 113 GLY A C 1
ATOM 893 O O . GLY A 1 113 ? 8.268 -13.977 -6.349 1.00 88.94 113 GLY A O 1
ATOM 894 N N . PHE A 1 114 ? 9.596 -15.580 -7.152 1.00 81.62 114 PHE A N 1
ATOM 895 C CA . PHE A 1 114 ? 8.677 -15.930 -8.237 1.00 81.62 114 PHE A CA 1
ATOM 896 C C . PHE A 1 114 ? 7.603 -16.898 -7.717 1.00 81.62 114 PHE A C 1
ATOM 898 O O . PHE A 1 114 ? 7.956 -17.930 -7.141 1.00 81.62 114 PHE A O 1
ATOM 905 N N . ILE A 1 115 ? 6.326 -16.537 -7.898 1.00 78.56 115 ILE A N 1
ATOM 906 C CA . ILE A 1 115 ? 5.120 -17.321 -7.570 1.00 78.56 115 ILE A CA 1
ATOM 907 C C . ILE A 1 115 ? 4.271 -17.448 -8.831 1.00 78.56 115 ILE A C 1
ATOM 909 O O . ILE A 1 115 ? 4.192 -16.437 -9.567 1.00 78.56 115 ILE A O 1
#

Foldseek 3Di:
DPPDDDADDDLLCCVSPLVVLLPDQEDEAPWADLDADPDPCRDRLNTQANSLLVSLVSSLVSLVVVVHAGEYEYEAAPDHDPPPPSNNVRNVNSVCCCVPPSPSYPYHYDHDYDD

Sequence (115 aa):
LGNIVAVKGNCLEEETYPEELKECQSLIHSVGTLFQGNKSYNTYAAMNTDTCVKIATKFNEYAKASGKQRNFVMISSEKAPPFLNEYVTSKRIAEDFLLNECEHLRVHILRPGFI

Secondary structure (DSSP, 8-state):
--S------BTTBGGGSHHHHHH-SEEEE----SS--SSGGGSHIIIIIIHHHHHHHHHHHHHHHHT--EEEEEE--S-PPTT-HHHHHHHHHHHHHHHHH-TTEEEEEE-----

Organism: NCBI:txid151035

Radius of gyration: 14.45 Å; chains: 1; bounding box: 38×28×40 Å